Protein AF-A0A661YDT8-F1 (afdb_monomer_lite)

pLDDT: mean 89.51, std 10.45, range [59.56, 98.31]

Structure (mmCIF, N/CA/C/O backbone):
data_AF-A0A661YDT8-F1
#
_entry.id   AF-A0A661YDT8-F1
#
loop_
_atom_site.group_PDB
_atom_site.id
_atom_site.type_symbol
_atom_site.label_atom_id
_atom_site.label_alt_id
_atom_site.label_comp_id
_atom_site.label_asym_id
_atom_site.label_entity_id
_atom_site.label_seq_id
_atom_site.pdbx_PDB_ins_code
_atom_site.Cartn_x
_atom_site.Cartn_y
_atom_site.Cartn_z
_atom_site.occupancy
_atom_site.B_iso_or_equiv
_atom_site.auth_seq_id
_atom_site.auth_comp_id
_atom_site.auth_asym_id
_atom_site.auth_atom_id
_atom_site.pdbx_PDB_model_num
ATOM 1 N N . MET A 1 1 ? -14.427 -11.864 13.097 1.00 73.50 1 MET A N 1
ATOM 2 C CA . MET A 1 1 ? -13.166 -11.816 12.322 1.00 73.50 1 MET A CA 1
ATOM 3 C C . MET A 1 1 ? -13.312 -10.673 11.329 1.00 73.50 1 MET A C 1
ATOM 5 O O . MET A 1 1 ? -14.391 -10.583 10.760 1.00 73.50 1 MET A O 1
ATOM 9 N N . LYS A 1 2 ? -12.332 -9.772 11.180 1.00 87.69 2 LYS A N 1
ATOM 10 C CA . LYS A 1 2 ? -12.410 -8.730 10.141 1.00 87.69 2 LYS A CA 1
ATOM 11 C C . LYS A 1 2 ? -12.100 -9.350 8.780 1.00 87.69 2 LYS A C 1
ATOM 13 O O . LYS A 1 2 ? -11.221 -10.208 8.694 1.00 87.69 2 LYS A O 1
ATOM 18 N N . GLU A 1 3 ? -12.819 -8.934 7.744 1.00 96.75 3 GLU A N 1
ATOM 19 C CA . GLU A 1 3 ? -12.476 -9.300 6.370 1.00 96.75 3 GLU A CA 1
ATOM 20 C C . GLU A 1 3 ? -11.143 -8.649 5.986 1.00 96.75 3 GLU A C 1
ATOM 22 O O . GLU A 1 3 ? -10.864 -7.513 6.376 1.00 96.75 3 GLU A O 1
ATOM 27 N N . LYS A 1 4 ? -10.302 -9.380 5.251 1.00 97.50 4 LYS A N 1
ATOM 28 C CA . LYS A 1 4 ? -8.966 -8.918 4.858 1.00 97.50 4 LYS A CA 1
ATOM 29 C C . LYS A 1 4 ? -8.969 -8.496 3.397 1.00 97.50 4 LYS A C 1
ATOM 31 O O . LYS A 1 4 ? -9.438 -9.247 2.546 1.00 97.50 4 LYS A O 1
ATOM 36 N N . LEU A 1 5 ? -8.401 -7.328 3.110 1.00 97.69 5 LEU A N 1
ATOM 37 C CA . LEU A 1 5 ? -8.240 -6.813 1.753 1.00 97.69 5 LEU A CA 1
ATOM 38 C C . LEU A 1 5 ? -6.776 -6.448 1.509 1.00 97.69 5 LEU A C 1
ATOM 40 O O . LEU A 1 5 ? -6.248 -5.530 2.131 1.00 97.69 5 LEU A O 1
ATOM 44 N N . THR A 1 6 ? -6.142 -7.122 0.554 1.00 97.94 6 THR A N 1
ATOM 45 C CA . THR A 1 6 ? -4.801 -6.757 0.086 1.00 97.94 6 THR A CA 1
ATOM 46 C C . THR A 1 6 ? -4.906 -6.096 -1.274 1.00 97.94 6 THR A C 1
ATOM 48 O O . THR A 1 6 ? -5.414 -6.693 -2.223 1.00 97.94 6 THR A O 1
ATOM 51 N N . ILE A 1 7 ? -4.393 -4.875 -1.380 1.00 97.44 7 ILE A N 1
ATOM 52 C CA . ILE A 1 7 ? -4.377 -4.113 -2.619 1.00 97.44 7 ILE A CA 1
ATOM 53 C C . ILE A 1 7 ? -2.946 -3.989 -3.126 1.00 97.44 7 ILE A C 1
ATOM 55 O O . ILE A 1 7 ? -2.045 -3.607 -2.382 1.00 97.44 7 ILE A O 1
ATOM 59 N N . ILE A 1 8 ? -2.739 -4.296 -4.404 1.00 96.06 8 ILE A N 1
ATOM 60 C CA . ILE A 1 8 ? -1.423 -4.277 -5.041 1.00 96.06 8 ILE A CA 1
ATOM 61 C C . ILE A 1 8 ? -1.447 -3.253 -6.167 1.00 96.06 8 ILE A C 1
ATOM 63 O O . ILE A 1 8 ? -2.180 -3.409 -7.143 1.00 96.06 8 ILE A O 1
ATOM 67 N N . ASN A 1 9 ? -0.629 -2.209 -6.047 1.00 94.62 9 ASN A N 1
ATOM 68 C CA . ASN A 1 9 ? -0.481 -1.206 -7.093 1.00 94.62 9 ASN A CA 1
ATOM 69 C C . ASN A 1 9 ? 0.923 -0.589 -7.067 1.00 94.62 9 ASN A C 1
ATOM 71 O O . ASN A 1 9 ? 1.398 -0.128 -6.038 1.00 94.62 9 ASN A O 1
ATOM 75 N N . GLN A 1 10 ? 1.609 -0.553 -8.210 1.00 90.62 10 GLN A N 1
ATOM 76 C CA . GLN A 1 10 ? 2.973 -0.020 -8.302 1.00 90.62 10 GLN A CA 1
ATOM 77 C C . GLN A 1 10 ? 3.057 1.495 -8.061 1.00 90.62 10 GLN A C 1
ATOM 79 O O . GLN A 1 10 ? 4.042 1.942 -7.475 1.00 90.62 10 GLN A O 1
ATOM 84 N N . ASP A 1 11 ? 2.056 2.270 -8.490 1.00 93.38 11 ASP A N 1
ATOM 85 C CA . ASP A 1 11 ? 1.979 3.720 -8.254 1.00 93.38 11 ASP A CA 1
ATOM 86 C C . ASP A 1 11 ? 0.620 4.065 -7.625 1.00 93.38 11 ASP A C 1
ATOM 88 O O . ASP A 1 11 ? -0.407 4.182 -8.300 1.00 93.38 11 ASP A O 1
ATOM 92 N N . SER A 1 12 ? 0.621 4.163 -6.298 1.00 95.94 12 SER A N 1
ATOM 93 C CA . SER A 1 12 ? -0.557 4.407 -5.469 1.00 95.94 12 SER A CA 1
ATOM 94 C C . SER A 1 12 ? -0.719 5.900 -5.211 1.00 95.94 12 SER A C 1
ATOM 96 O O . SER A 1 12 ? -0.181 6.441 -4.244 1.00 95.94 12 SER A O 1
ATOM 98 N N . GLY A 1 13 ? -1.447 6.567 -6.108 1.00 93.81 13 GLY A N 1
ATOM 99 C CA . GLY A 1 13 ? -1.868 7.962 -5.956 1.00 93.81 13 GLY A CA 1
ATOM 100 C C . GLY A 1 13 ? -3.191 8.128 -5.201 1.00 93.81 13 GLY A C 1
ATOM 101 O O . GLY A 1 13 ? -3.730 7.168 -4.655 1.00 93.81 13 GLY A O 1
ATOM 102 N N . TYR A 1 14 ? -3.735 9.349 -5.226 1.00 94.50 14 TYR A N 1
ATOM 103 C CA . TYR A 1 14 ? -4.924 9.758 -4.458 1.00 94.50 14 TYR A CA 1
ATOM 104 C C . TYR A 1 14 ? -6.103 8.774 -4.557 1.00 94.50 14 TYR A C 1
ATOM 106 O O . TYR A 1 14 ? -6.597 8.335 -3.531 1.00 94.50 14 TYR A O 1
ATOM 114 N N . LEU A 1 15 ? -6.475 8.326 -5.763 1.00 95.38 15 LEU A N 1
ATOM 115 C CA . LEU A 1 15 ? -7.599 7.398 -5.945 1.00 95.38 15 LEU A CA 1
ATOM 116 C C . LEU A 1 15 ? -7.378 6.065 -5.215 1.00 95.38 15 LEU A C 1
ATOM 118 O O . LEU A 1 15 ? -8.301 5.508 -4.630 1.00 95.38 15 LEU A O 1
ATOM 122 N N . MET A 1 16 ? -6.146 5.552 -5.239 1.00 97.19 16 MET A N 1
ATOM 123 C CA . MET A 1 16 ? -5.801 4.302 -4.563 1.00 97.19 16 MET A CA 1
ATOM 124 C C . MET A 1 16 ? -5.865 4.468 -3.042 1.00 97.19 16 MET A C 1
ATOM 126 O O . MET A 1 16 ? -6.355 3.589 -2.336 1.00 97.19 16 MET A O 1
ATOM 130 N N . ILE A 1 17 ? -5.392 5.611 -2.547 1.00 97.50 17 ILE A N 1
ATOM 131 C CA . ILE A 1 17 ? -5.437 5.965 -1.128 1.00 97.50 17 ILE A CA 1
ATOM 132 C C . ILE A 1 17 ? -6.892 6.096 -0.661 1.00 97.50 17 ILE A C 1
ATOM 134 O O . ILE A 1 17 ? -7.252 5.514 0.357 1.00 97.50 17 ILE A O 1
ATOM 138 N N . ASP A 1 18 ? -7.743 6.774 -1.432 1.00 97.38 18 ASP A N 1
ATOM 139 C CA . ASP A 1 18 ? -9.157 6.968 -1.099 1.00 97.38 18 ASP A CA 1
ATOM 140 C C . ASP A 1 18 ? -9.912 5.632 -1.024 1.00 97.38 18 ASP A C 1
ATOM 142 O O . ASP A 1 18 ? -10.666 5.401 -0.079 1.00 97.38 18 ASP A O 1
ATOM 146 N N . ILE A 1 19 ? -9.659 4.715 -1.968 1.00 97.56 19 ILE A N 1
ATOM 147 C CA . ILE A 1 19 ? -10.228 3.358 -1.947 1.00 97.56 19 ILE A CA 1
ATOM 148 C C . ILE A 1 19 ? -9.768 2.600 -0.697 1.00 97.56 19 ILE A C 1
ATOM 150 O O . ILE A 1 19 ? -10.594 2.035 0.018 1.00 97.56 19 ILE A O 1
ATOM 154 N N . ALA A 1 20 ? -8.463 2.590 -0.413 1.00 98.00 20 ALA A N 1
ATOM 155 C CA . ALA A 1 20 ? -7.917 1.867 0.733 1.00 98.00 20 ALA A CA 1
ATOM 156 C C . ALA A 1 20 ? -8.478 2.410 2.063 1.00 98.00 20 ALA A C 1
ATOM 158 O O . ALA A 1 20 ? -8.903 1.635 2.921 1.00 98.00 20 ALA A O 1
ATOM 159 N N . ASN A 1 21 ? -8.569 3.736 2.188 1.00 98.06 21 ASN A N 1
ATOM 160 C CA . ASN A 1 21 ? -9.157 4.418 3.338 1.00 98.06 21 ASN A CA 1
ATOM 161 C C . ASN A 1 21 ? -10.651 4.103 3.496 1.00 98.06 21 ASN A C 1
ATOM 163 O O . ASN A 1 21 ? -11.117 3.897 4.615 1.00 98.06 21 ASN A O 1
ATOM 167 N N . ALA A 1 22 ? -11.409 4.043 2.396 1.00 98.06 22 ALA A N 1
ATOM 168 C CA . ALA A 1 22 ? -12.829 3.704 2.434 1.00 98.06 22 ALA A CA 1
ATOM 169 C C . ALA A 1 22 ? -13.067 2.271 2.938 1.00 98.06 22 ALA A C 1
ATOM 171 O O . ALA A 1 22 ? -13.970 2.050 3.750 1.00 98.06 22 ALA A O 1
ATOM 172 N N . TYR A 1 23 ? -12.243 1.309 2.513 1.00 97.94 23 TYR A N 1
ATOM 173 C CA . TYR A 1 23 ? -12.332 -0.072 2.994 1.00 97.94 23 TYR A CA 1
ATOM 174 C C . TYR A 1 23 ? -11.921 -0.208 4.462 1.00 97.94 23 TYR A C 1
ATOM 176 O O . TYR A 1 23 ? -12.629 -0.862 5.226 1.00 97.94 23 TYR A O 1
ATOM 184 N N . GLU A 1 24 ? -10.841 0.449 4.888 1.00 97.62 24 GLU A N 1
ATOM 185 C CA . GLU A 1 24 ? -10.429 0.442 6.299 1.00 97.62 24 GLU A CA 1
ATOM 186 C C . GLU A 1 24 ? -11.545 1.007 7.190 1.00 97.62 24 GLU A C 1
ATOM 188 O O . GLU A 1 24 ? -11.971 0.353 8.146 1.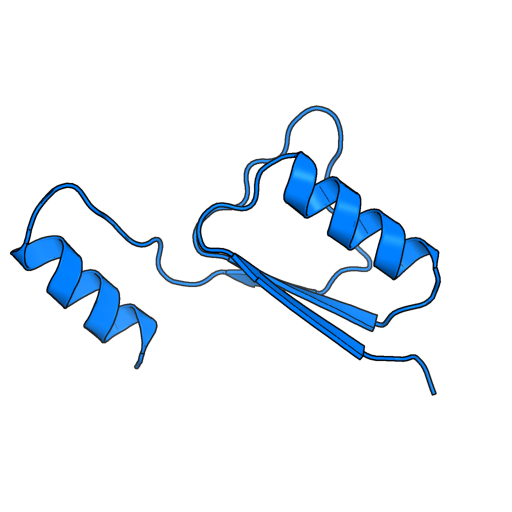00 97.62 24 GLU A O 1
ATOM 193 N N . LYS A 1 25 ? -12.134 2.140 6.783 1.00 97.31 25 LYS A N 1
ATOM 194 C CA . LYS A 1 25 ? -13.260 2.770 7.484 1.00 97.31 25 LYS A CA 1
ATOM 195 C C . LYS A 1 25 ? -14.510 1.887 7.520 1.00 97.31 25 LYS A C 1
ATOM 197 O O . LYS A 1 25 ? -15.299 1.979 8.457 1.00 97.31 25 LYS A O 1
ATOM 202 N N . SER A 1 26 ? -14.688 1.027 6.519 1.00 96.81 26 SER A N 1
ATOM 203 C CA . SER A 1 26 ? -15.788 0.054 6.450 1.00 96.81 26 SER A CA 1
ATOM 204 C C . SER A 1 26 ? -15.548 -1.188 7.321 1.00 96.81 26 SER A C 1
ATOM 206 O O . SER A 1 26 ? -16.394 -2.076 7.368 1.00 96.81 26 SER A O 1
ATOM 208 N N . GLY A 1 27 ? -14.418 -1.257 8.033 1.00 96.50 27 GLY A N 1
ATOM 209 C CA . GLY A 1 27 ? -14.109 -2.313 8.995 1.00 96.50 27 GLY A CA 1
ATOM 210 C C . GLY A 1 27 ? -13.177 -3.409 8.476 1.00 96.50 27 GLY A C 1
ATOM 211 O O . GLY A 1 27 ? -12.929 -4.366 9.215 1.00 96.50 27 GLY A O 1
ATOM 212 N N . TYR A 1 28 ? -12.635 -3.272 7.261 1.00 98.00 28 TYR A N 1
ATOM 213 C CA . TYR A 1 28 ? -11.676 -4.224 6.697 1.00 98.00 28 TYR A CA 1
ATOM 214 C C . TYR A 1 28 ? -10.293 -4.082 7.339 1.00 98.00 28 TYR A C 1
ATOM 216 O O . TYR A 1 28 ? -9.855 -2.996 7.711 1.00 98.00 28 TYR A O 1
ATOM 224 N N . GLU A 1 29 ? -9.571 -5.195 7.421 1.00 97.75 29 GLU A N 1
ATOM 225 C CA . GLU A 1 29 ? -8.129 -5.207 7.658 1.00 97.75 29 GLU A CA 1
ATOM 226 C C . GLU A 1 29 ? -7.426 -5.024 6.304 1.00 9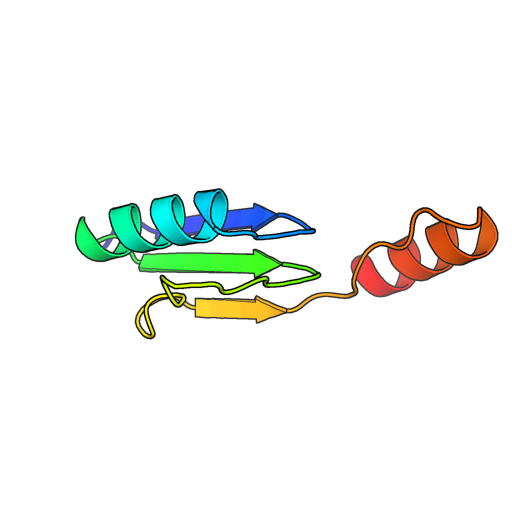7.75 29 GLU A C 1
ATOM 228 O O . GLU A 1 29 ? -7.333 -5.961 5.505 1.00 97.75 29 GLU A O 1
ATOM 233 N N . VAL A 1 30 ? -6.994 -3.794 6.012 1.00 98.31 30 VAL A N 1
ATOM 234 C CA . VAL A 1 30 ? -6.453 -3.422 4.697 1.00 98.31 30 VAL A CA 1
ATOM 235 C C . VAL A 1 30 ? -4.925 -3.453 4.702 1.00 98.31 30 VAL A C 1
ATOM 237 O O . VAL A 1 30 ? -4.281 -2.906 5.597 1.00 98.31 30 VAL A O 1
ATOM 240 N N . SER A 1 31 ? -4.341 -4.054 3.665 1.00 98.12 31 SER A N 1
ATOM 241 C CA . SER A 1 31 ? -2.912 -3.974 3.349 1.00 98.12 31 SER A CA 1
ATOM 242 C C . SER A 1 31 ? -2.708 -3.383 1.953 1.00 98.12 31 SER A C 1
ATOM 244 O O . SER A 1 31 ? -3.356 -3.809 1.000 1.00 98.12 31 SER A O 1
ATOM 246 N N . LEU A 1 32 ? -1.803 -2.416 1.811 1.00 97.94 32 LEU A N 1
ATOM 247 C CA . LEU A 1 32 ? -1.431 -1.787 0.546 1.00 97.94 32 LEU A CA 1
ATOM 248 C C . LEU A 1 32 ? 0.023 -2.118 0.209 1.00 97.94 32 LEU A C 1
ATOM 250 O O . LEU A 1 32 ? 0.943 -1.666 0.887 1.00 97.94 32 LEU A O 1
ATOM 254 N N . ILE A 1 33 ? 0.226 -2.849 -0.884 1.00 97.19 33 ILE A N 1
ATOM 255 C CA . ILE A 1 33 ? 1.546 -3.158 -1.430 1.00 97.19 33 ILE A CA 1
ATOM 256 C C . ILE A 1 33 ? 1.824 -2.213 -2.597 1.00 97.19 33 ILE A C 1
ATOM 258 O O . ILE A 1 33 ? 1.090 -2.226 -3.591 1.00 97.19 33 ILE A O 1
ATOM 262 N N . CYS A 1 34 ? 2.872 -1.388 -2.502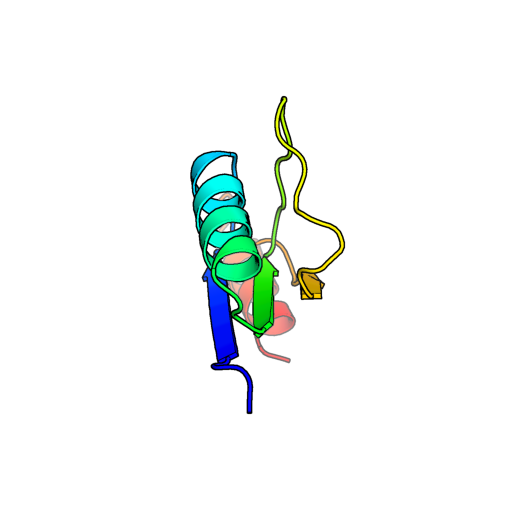 1.00 95.75 34 CYS A N 1
ATOM 263 C CA . CYS A 1 34 ? 3.181 -0.433 -3.568 1.00 95.75 34 CYS A CA 1
ATOM 264 C C . CYS A 1 34 ? 4.661 -0.110 -3.764 1.00 95.75 34 CYS A C 1
ATOM 266 O O . CYS A 1 34 ? 5.454 -0.109 -2.829 1.00 95.75 34 CYS A O 1
ATOM 268 N N . GLY A 1 35 ? 5.037 0.196 -5.010 1.00 91.69 35 GLY A N 1
ATOM 269 C CA . GLY A 1 35 ? 6.387 0.661 -5.346 1.00 91.69 35 GLY A CA 1
ATOM 270 C C . GLY A 1 35 ? 6.581 2.154 -5.076 1.00 91.69 35 GLY A C 1
ATOM 271 O O . GLY A 1 35 ? 7.666 2.623 -4.730 1.00 91.69 35 GLY A O 1
ATOM 272 N N . ARG A 1 36 ? 5.507 2.926 -5.231 1.00 93.56 36 ARG A N 1
ATOM 273 C CA . ARG A 1 36 ? 5.448 4.354 -4.950 1.00 93.56 36 ARG A CA 1
ATOM 274 C C . ARG A 1 36 ? 4.102 4.677 -4.316 1.00 93.56 36 ARG A C 1
ATOM 276 O O . ARG A 1 36 ? 3.065 4.352 -4.883 1.00 93.56 36 ARG A O 1
ATOM 283 N N . LEU A 1 37 ? 4.144 5.368 -3.184 1.00 95.56 37 LEU A N 1
ATOM 284 C CA . LEU A 1 37 ? 2.984 6.000 -2.562 1.00 95.56 37 LEU A CA 1
ATOM 285 C C . LEU A 1 37 ? 3.061 7.504 -2.840 1.00 95.56 37 LEU A C 1
ATOM 287 O O . LEU A 1 37 ? 4.117 8.107 -2.627 1.00 95.56 37 LEU A O 1
ATOM 291 N N . VAL A 1 38 ? 1.983 8.093 -3.351 1.00 94.19 38 VAL A N 1
ATOM 292 C CA . VAL A 1 38 ? 1.897 9.526 -3.659 1.00 94.19 38 VAL A CA 1
ATOM 293 C C . VAL A 1 38 ? 0.729 10.124 -2.896 1.00 94.19 38 VAL A C 1
ATOM 295 O O . VAL A 1 38 ? -0.389 10.225 -3.404 1.00 94.19 38 VAL A O 1
ATOM 298 N N . GLU A 1 39 ? 1.017 10.533 -1.669 1.00 93.25 39 GLU A N 1
ATOM 299 C CA . GLU A 1 39 ? 0.068 11.261 -0.838 1.00 93.25 39 GLU A CA 1
ATOM 300 C C . GLU A 1 39 ? -0.092 12.696 -1.352 1.00 93.25 39 GLU A C 1
ATOM 302 O O . GLU A 1 39 ? 0.840 13.305 -1.889 1.00 93.25 39 GLU A O 1
ATOM 307 N N . ARG A 1 40 ? -1.313 13.219 -1.235 1.00 89.12 40 ARG A N 1
ATOM 308 C CA . ARG A 1 40 ? -1.641 14.618 -1.533 1.00 89.12 40 ARG A CA 1
ATOM 309 C C . ARG A 1 40 ? -2.345 15.215 -0.316 1.00 89.12 40 ARG A C 1
ATOM 311 O O . ARG A 1 40 ? -1.813 15.152 0.781 1.00 89.12 40 ARG A O 1
ATOM 318 N N . ASN A 1 41 ? -3.546 15.754 -0.503 1.00 92.44 41 ASN A N 1
ATOM 319 C CA . ASN A 1 41 ? -4.340 16.346 0.572 1.00 92.44 41 ASN A CA 1
ATOM 320 C C . ASN A 1 41 ? -4.892 15.284 1.537 1.00 92.44 41 ASN A C 1
ATOM 322 O O . ASN A 1 41 ? -5.107 15.578 2.707 1.00 92.44 41 ASN A O 1
ATOM 326 N N . THR A 1 42 ? -5.104 14.060 1.043 1.00 92.94 42 THR A N 1
ATOM 327 C CA . THR A 1 42 ? -5.587 12.923 1.829 1.00 92.94 42 THR A CA 1
ATOM 328 C C . THR A 1 42 ? -4.427 11.952 2.063 1.00 92.94 42 THR A C 1
ATOM 330 O O . THR A 1 42 ? -3.919 11.391 1.084 1.00 92.94 42 THR A O 1
ATOM 333 N N . PRO A 1 43 ? -3.974 11.766 3.315 1.00 96.00 43 PRO A N 1
ATOM 334 C CA . PRO A 1 43 ? -2.953 10.776 3.636 1.00 96.00 43 PRO A CA 1
ATOM 335 C C . PRO A 1 43 ? -3.544 9.360 3.673 1.00 96.00 43 PRO A C 1
ATOM 337 O O . PRO A 1 43 ? -4.761 9.171 3.797 1.00 96.00 43 PRO A O 1
ATOM 340 N N . LEU A 1 44 ? -2.677 8.353 3.586 1.00 97.25 44 LEU A N 1
ATOM 341 C CA . LEU A 1 44 ? -3.057 6.973 3.864 1.00 97.25 44 LEU A CA 1
ATOM 342 C C . LEU A 1 44 ? -3.407 6.837 5.351 1.00 97.25 44 LEU A C 1
ATOM 344 O O . LEU A 1 44 ? -2.669 7.306 6.218 1.00 97.25 44 LEU A O 1
ATOM 348 N N . ASN A 1 45 ? -4.539 6.204 5.652 1.00 96.81 45 ASN A N 1
ATOM 349 C CA . ASN A 1 45 ? -4.970 6.009 7.029 1.00 96.81 45 ASN A CA 1
ATOM 350 C C . ASN A 1 45 ? -3.932 5.150 7.786 1.00 96.81 45 ASN A C 1
ATOM 352 O O . ASN A 1 45 ? -3.578 4.076 7.292 1.00 96.81 45 ASN A O 1
ATOM 356 N N . PRO A 1 46 ? -3.457 5.569 8.977 1.00 95.81 46 PRO A N 1
ATOM 357 C CA . PRO A 1 46 ? -2.480 4.812 9.766 1.00 95.81 46 PRO A CA 1
ATOM 358 C C . PRO A 1 46 ? -2.942 3.400 10.162 1.00 95.81 46 PRO A C 1
ATOM 360 O O . PRO A 1 46 ? -2.104 2.573 10.512 1.00 95.81 46 PRO A O 1
ATOM 363 N N . GLY A 1 47 ? -4.246 3.104 10.098 1.00 95.19 47 GLY A N 1
ATOM 364 C CA . GLY A 1 47 ? -4.784 1.751 10.284 1.00 95.19 47 GLY A CA 1
ATOM 365 C C . GLY A 1 47 ? -4.479 0.773 9.138 1.00 95.19 47 GLY A C 1
ATOM 366 O O . GLY A 1 47 ? -4.691 -0.429 9.290 1.00 95.19 47 GLY A O 1
ATOM 367 N N . ILE A 1 48 ? -3.975 1.259 7.998 1.00 97.62 48 ILE A N 1
ATOM 368 C CA . ILE A 1 48 ? -3.660 0.449 6.816 1.00 97.62 48 ILE A CA 1
ATOM 369 C C . ILE A 1 48 ? -2.210 -0.026 6.884 1.00 97.62 48 ILE A C 1
ATOM 371 O O . ILE A 1 48 ? -1.279 0.770 7.018 1.00 97.62 48 ILE A O 1
ATOM 375 N N . LYS A 1 49 ? -1.994 -1.331 6.704 1.00 98.00 49 LYS A N 1
ATOM 376 C CA . LYS A 1 49 ? -0.646 -1.898 6.605 1.00 98.00 49 LYS A CA 1
ATOM 377 C C . LYS A 1 49 ? -0.023 -1.521 5.261 1.00 98.00 49 LYS A C 1
ATOM 379 O O . LYS A 1 49 ? -0.550 -1.883 4.215 1.00 98.00 49 LYS A O 1
ATOM 384 N N . LEU A 1 50 ? 1.102 -0.810 5.275 1.00 97.38 50 LEU A N 1
ATOM 385 C CA . LEU A 1 50 ? 1.812 -0.398 4.063 1.00 97.38 50 LEU A CA 1
ATOM 386 C C . LEU A 1 50 ? 3.065 -1.253 3.846 1.00 97.38 50 LEU A C 1
ATOM 388 O O . LEU A 1 50 ? 4.013 -1.171 4.622 1.00 97.38 50 LEU A O 1
ATOM 392 N N . ASP A 1 51 ? 3.104 -1.992 2.740 1.00 96.19 51 ASP A N 1
ATOM 393 C CA . ASP A 1 51 ? 4.262 -2.779 2.316 1.00 96.19 51 ASP A CA 1
ATOM 394 C C . ASP A 1 51 ? 4.893 -2.132 1.066 1.00 96.19 51 ASP A C 1
ATOM 396 O O . ASP A 1 51 ? 4.369 -2.214 -0.050 1.00 96.19 51 ASP A O 1
ATOM 400 N N . LYS A 1 52 ? 6.026 -1.438 1.240 1.00 93.00 52 LYS A N 1
ATOM 401 C CA . LYS A 1 52 ? 6.744 -0.816 0.116 1.00 93.00 52 LYS A CA 1
ATOM 402 C C . LYS A 1 52 ? 7.645 -1.824 -0.589 1.00 93.00 52 LYS A C 1
ATOM 404 O O . LYS A 1 52 ? 8.515 -2.420 0.036 1.00 93.00 52 LYS A O 1
ATOM 409 N N . ILE A 1 53 ? 7.480 -1.941 -1.902 1.00 90.69 53 ILE A N 1
ATOM 410 C CA . ILE A 1 53 ? 8.291 -2.805 -2.770 1.00 90.69 53 ILE A CA 1
ATOM 411 C C . ILE A 1 53 ? 9.162 -1.982 -3.721 1.00 90.69 53 ILE A C 1
ATOM 413 O O . ILE A 1 53 ? 9.049 -0.757 -3.807 1.00 90.69 53 ILE A O 1
ATOM 417 N N . CYS A 1 54 ? 10.055 -2.649 -4.452 1.00 86.25 54 CYS A N 1
ATOM 418 C CA . CYS A 1 54 ? 10.874 -1.988 -5.460 1.00 86.25 54 CYS A CA 1
ATOM 419 C C . CYS A 1 54 ? 9.984 -1.301 -6.511 1.00 86.25 54 CYS A C 1
ATOM 421 O O . CYS A 1 54 ? 9.101 -1.919 -7.113 1.00 86.25 54 CYS A O 1
ATOM 423 N N . LYS A 1 55 ? 10.220 -0.003 -6.743 1.00 83.62 55 LYS A N 1
ATOM 424 C CA . LYS A 1 55 ? 9.507 0.762 -7.769 1.00 83.62 55 LYS A CA 1
ATOM 425 C C . LYS A 1 55 ? 9.880 0.246 -9.154 1.00 83.62 55 LYS A C 1
ATOM 427 O O . LYS A 1 55 ? 11.031 0.366 -9.580 1.00 83.62 55 LYS A O 1
ATOM 432 N N . TYR A 1 56 ? 8.882 -0.200 -9.906 1.00 76.25 56 TYR A N 1
ATOM 433 C CA . TYR A 1 56 ? 9.057 -0.550 -11.308 1.00 76.25 56 TYR A CA 1
ATOM 434 C C . TYR A 1 56 ? 9.511 0.663 -12.139 1.00 76.25 56 TYR A C 1
ATOM 436 O O . TYR A 1 56 ? 8.892 1.732 -12.119 1.00 76.25 56 TYR A O 1
ATOM 444 N N . ARG A 1 57 ? 10.599 0.505 -12.901 1.00 75.25 57 ARG A N 1
ATOM 445 C CA . ARG A 1 57 ? 11.174 1.559 -13.753 1.00 75.25 57 ARG A CA 1
ATOM 446 C C . ARG A 1 57 ? 11.029 1.173 -15.225 1.00 75.25 57 ARG A C 1
ATOM 448 O O . ARG A 1 57 ? 11.662 0.237 -15.697 1.00 75.25 57 ARG A O 1
ATOM 455 N N . ARG A 1 58 ? 10.208 1.927 -15.964 1.00 70.00 58 ARG A N 1
ATOM 456 C CA . ARG A 1 58 ? 9.886 1.658 -17.382 1.00 70.00 58 ARG A CA 1
ATOM 457 C C . ARG A 1 58 ? 10.894 2.218 -18.392 1.00 70.00 58 ARG A C 1
ATOM 459 O O . ARG A 1 58 ? 10.792 1.879 -19.563 1.00 70.00 58 ARG A O 1
ATOM 466 N N . SER A 1 59 ? 11.833 3.063 -17.964 1.00 74.50 59 SER A N 1
ATOM 467 C CA . SER A 1 59 ? 12.638 3.894 -18.869 1.00 74.50 59 SER A CA 1
ATOM 468 C C . SER A 1 59 ? 13.650 3.133 -19.728 1.00 74.50 59 SER A C 1
ATOM 470 O O . SER A 1 59 ? 13.911 3.583 -20.832 1.00 74.50 59 SER A O 1
ATOM 472 N N . ASN A 1 60 ? 14.195 1.995 -19.274 1.00 71.69 60 ASN A N 1
ATOM 473 C CA . ASN A 1 60 ? 15.198 1.221 -20.020 1.00 71.69 60 ASN A CA 1
ATOM 474 C C . ASN A 1 60 ? 14.983 -0.294 -19.844 1.00 71.69 60 ASN A C 1
ATOM 476 O O . ASN A 1 60 ? 14.732 -0.756 -18.732 1.00 71.69 60 ASN A O 1
ATOM 480 N N . ILE A 1 61 ? 15.141 -1.078 -20.918 1.00 74.00 61 ILE A N 1
ATOM 481 C CA . ILE A 1 61 ? 15.022 -2.555 -20.929 1.00 74.00 61 ILE A CA 1
ATOM 482 C C . ILE A 1 61 ? 15.877 -3.249 -19.843 1.00 74.00 61 ILE A C 1
ATOM 484 O O . ILE A 1 61 ? 15.315 -4.057 -19.101 1.00 74.00 61 ILE A O 1
ATOM 488 N N . PRO A 1 62 ? 17.177 -2.931 -19.658 1.00 73.19 62 PRO A N 1
ATOM 489 C CA . PRO A 1 62 ? 17.973 -3.552 -18.593 1.00 73.19 62 PRO A CA 1
ATOM 490 C C . PRO A 1 62 ? 17.475 -3.186 -17.187 1.00 73.19 62 PRO A C 1
ATOM 492 O O . PRO A 1 62 ? 17.468 -4.023 -16.288 1.00 73.19 62 PRO A O 1
ATOM 495 N N . ILE A 1 63 ? 16.978 -1.960 -17.001 1.00 75.19 63 ILE A N 1
ATOM 496 C CA . ILE A 1 63 ? 16.418 -1.513 -15.719 1.00 75.19 63 ILE A CA 1
ATOM 497 C C . ILE A 1 63 ? 15.087 -2.227 -15.432 1.00 75.19 63 ILE A C 1
ATOM 499 O O . ILE A 1 63 ? 14.820 -2.558 -14.279 1.00 75.19 63 ILE A O 1
ATOM 503 N N . ARG A 1 64 ? 14.276 -2.524 -16.460 1.00 71.12 64 ARG A N 1
ATOM 504 C CA . ARG A 1 64 ? 13.056 -3.333 -16.311 1.00 71.12 64 ARG A CA 1
ATOM 505 C C . ARG A 1 64 ? 13.377 -4.723 -15.768 1.00 71.12 64 ARG A C 1
ATOM 507 O O . ARG A 1 64 ? 12.794 -5.095 -14.756 1.00 71.12 64 ARG A O 1
ATOM 514 N N . LEU A 1 65 ? 14.318 -5.440 -16.390 1.00 78.12 65 LEU A N 1
ATOM 515 C CA . LEU A 1 65 ? 14.731 -6.781 -15.951 1.00 78.12 65 LEU A CA 1
ATOM 516 C C . LEU A 1 65 ? 15.297 -6.767 -14.525 1.00 78.12 65 LEU A C 1
ATOM 518 O O . LEU A 1 65 ? 14.912 -7.598 -13.709 1.00 78.12 65 LEU A O 1
ATOM 522 N N . TYR A 1 66 ? 16.126 -5.773 -14.196 1.0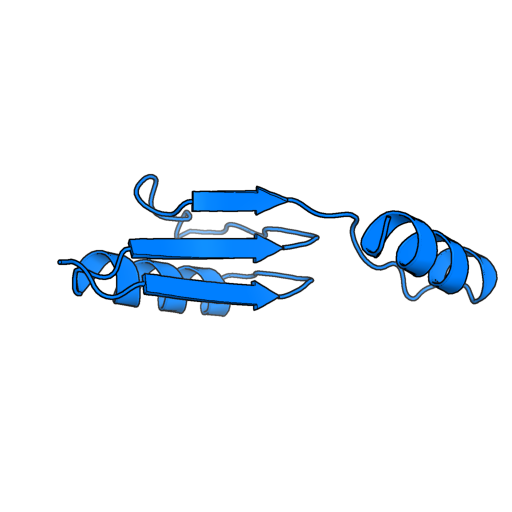0 75.19 66 TYR A N 1
ATOM 523 C CA . TYR A 1 66 ? 16.633 -5.577 -12.836 1.00 75.19 66 TYR A CA 1
ATOM 524 C C . TYR A 1 66 ? 15.503 -5.333 -11.823 1.00 75.19 66 TYR A C 1
ATOM 526 O O . TYR A 1 66 ? 15.475 -5.944 -10.759 1.00 75.19 66 TYR A O 1
ATOM 534 N N . SER A 1 67 ? 14.545 -4.461 -12.156 1.00 70.31 67 SER A N 1
ATOM 535 C CA . SER A 1 67 ? 13.404 -4.169 -11.279 1.00 70.31 67 SER A CA 1
ATOM 536 C C . SER A 1 67 ? 12.440 -5.346 -11.130 1.00 70.31 67 SER A C 1
ATOM 538 O O . SER A 1 67 ? 11.778 -5.443 -10.104 1.00 70.31 67 SER A O 1
ATOM 540 N N . TRP A 1 68 ? 12.369 -6.240 -12.122 1.00 73.06 68 TRP A N 1
ATOM 541 C CA . TRP A 1 68 ? 11.643 -7.501 -12.000 1.00 73.06 68 TRP A CA 1
ATOM 542 C C . TRP A 1 68 ? 12.361 -8.442 -11.049 1.00 73.06 68 TRP A C 1
ATOM 544 O O . TRP A 1 68 ? 11.748 -8.846 -10.074 1.00 73.06 68 TRP A O 1
ATOM 554 N N . PHE A 1 69 ? 13.655 -8.695 -11.264 1.00 79.56 69 PHE A N 1
ATOM 555 C CA . PHE A 1 69 ? 14.449 -9.586 -10.417 1.00 79.56 69 PHE A CA 1
ATOM 556 C C . PHE A 1 69 ? 14.350 -9.212 -8.929 1.00 79.56 69 PHE A C 1
ATO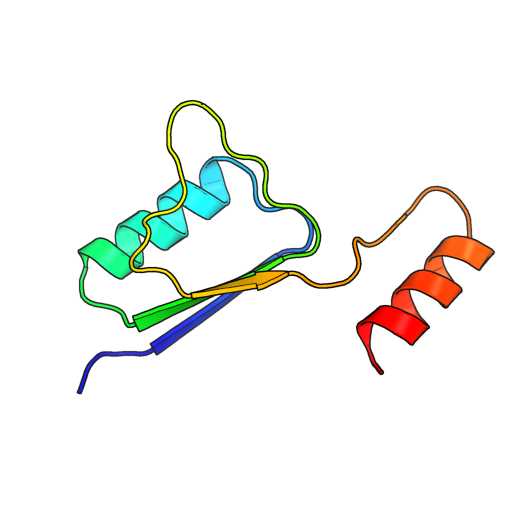M 558 O O . PHE A 1 69 ? 13.934 -10.037 -8.125 1.00 79.56 69 PHE A O 1
ATOM 565 N N . TRP A 1 70 ? 14.605 -7.945 -8.585 1.00 73.38 70 TRP A N 1
ATOM 566 C CA . TRP A 1 70 ? 14.477 -7.427 -7.211 1.00 73.38 70 TRP A CA 1
ATOM 567 C C . TRP A 1 70 ? 13.038 -7.231 -6.722 1.00 73.38 70 TRP A C 1
ATOM 569 O O . TRP A 1 70 ? 12.823 -6.960 -5.548 1.00 73.38 70 TRP A O 1
ATOM 579 N N . GLY A 1 71 ? 12.056 -7.263 -7.620 1.00 67.50 71 GLY A N 1
ATOM 580 C CA . GLY A 1 71 ? 10.643 -7.228 -7.253 1.00 67.50 71 GLY A CA 1
ATOM 581 C C . GLY A 1 71 ? 10.074 -8.613 -6.934 1.00 67.50 71 GLY A C 1
ATOM 582 O O . GLY A 1 71 ? 9.006 -8.685 -6.332 1.00 67.50 71 GLY A O 1
ATOM 583 N N . THR A 1 72 ? 10.751 -9.686 -7.362 1.00 73.88 72 THR A N 1
ATOM 584 C CA . THR A 1 72 ? 10.323 -11.086 -7.188 1.00 73.88 72 THR A CA 1
ATOM 585 C C . TH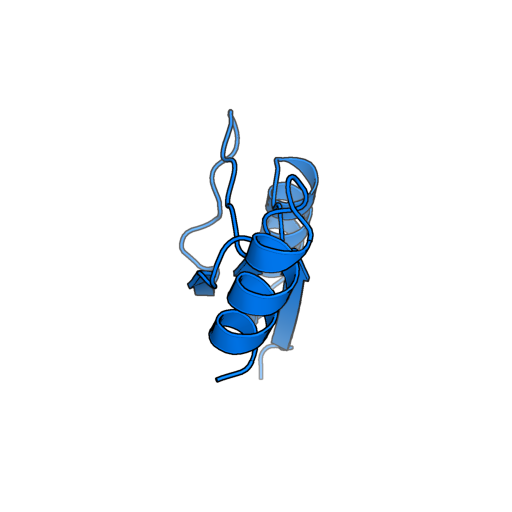R A 1 72 ? 11.139 -11.895 -6.179 1.00 73.88 72 THR A C 1
ATOM 587 O O . THR A 1 72 ? 10.614 -12.890 -5.688 1.00 73.88 72 THR A O 1
ATOM 590 N N . LEU A 1 73 ? 12.393 -11.514 -5.911 1.00 59.56 73 LEU A N 1
ATOM 591 C CA . LEU A 1 73 ? 13.258 -12.100 -4.872 1.00 59.56 73 LEU A CA 1
ATOM 592 C C . LEU A 1 73 ? 13.100 -11.354 -3.549 1.00 59.56 73 LEU A C 1
ATOM 594 O O . LEU A 1 73 ? 13.070 -12.044 -2.509 1.00 59.56 73 LEU A O 1
#

Foldseek 3Di:
DAAEEEAEDAEAEDVNLVVQQVSVVVRHQAEYEYQHHHDDPDDRDPSYHYHHANRQDPPDPVSNVVSVVRRPD

Radius of gyration: 13.85 Å; chains: 1; bounding box: 34×28×33 Å

Secondary structure (DSSP, 8-state):
-PPEEEEE-SEE-HHHHHHHHHHHHTT-EEEEEESEE---SSPPPTTSEEEE-PPP--S-HHHHHHHHHHHH-

Sequence (73 aa):
MKEKLTIINQDSGYLMIDIANAYEKSGYEVSLICGRLVERNTPLNPGIKLDKICKYRRSNIPIRLYSWFWGTL